Protein AF-A0A1H9XP46-F1 (afdb_monomer)

Structure (mmCIF, N/CA/C/O backbone):
data_AF-A0A1H9XP46-F1
#
_entry.id   AF-A0A1H9XP46-F1
#
loop_
_atom_site.group_PDB
_atom_site.id
_atom_site.type_symbol
_atom_site.label_atom_id
_atom_site.label_alt_id
_atom_site.label_comp_id
_atom_site.label_asym_id
_atom_site.label_entity_id
_atom_site.label_seq_id
_atom_site.pdbx_PDB_ins_code
_atom_site.Cartn_x
_atom_site.Cartn_y
_atom_site.Cartn_z
_atom_site.occupancy
_atom_site.B_iso_or_equiv
_atom_site.auth_seq_id
_atom_site.auth_comp_id
_atom_site.auth_asym_id
_atom_site.auth_atom_id
_atom_site.pdbx_PDB_model_num
ATOM 1 N N . MET A 1 1 ? 8.384 20.613 -3.883 1.00 39.72 1 MET A N 1
ATOM 2 C CA . MET A 1 1 ? 7.103 20.201 -4.499 1.00 39.72 1 MET A CA 1
ATOM 3 C C . MET A 1 1 ? 6.627 18.978 -3.738 1.00 39.72 1 MET A C 1
ATOM 5 O O . MET A 1 1 ? 7.393 18.029 -3.656 1.00 39.72 1 MET A O 1
ATOM 9 N N . ASN A 1 2 ? 5.451 19.038 -3.107 1.00 41.50 2 ASN A N 1
ATOM 10 C CA . ASN A 1 2 ? 4.900 17.911 -2.347 1.00 41.50 2 ASN A CA 1
ATOM 11 C C . ASN A 1 2 ? 4.580 16.767 -3.315 1.00 41.50 2 ASN A C 1
ATOM 13 O O . ASN A 1 2 ? 3.912 17.006 -4.321 1.00 41.50 2 ASN A O 1
ATOM 17 N N . ALA A 1 3 ? 5.068 15.558 -3.036 1.00 52.81 3 ALA A N 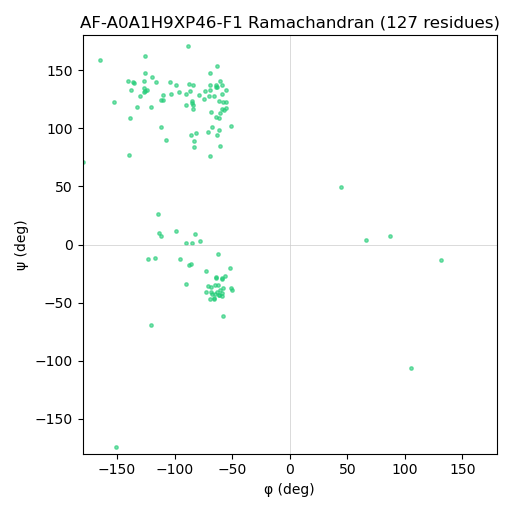1
ATOM 18 C CA . ALA A 1 3 ? 4.648 14.362 -3.755 1.00 52.81 3 ALA A CA 1
ATOM 19 C C . ALA A 1 3 ? 3.119 14.254 -3.660 1.00 52.81 3 ALA A C 1
ATOM 21 O O . ALA A 1 3 ? 2.565 14.190 -2.563 1.00 52.81 3 ALA A O 1
ATOM 22 N N . ALA A 1 4 ? 2.426 14.308 -4.797 1.00 64.19 4 ALA A N 1
ATOM 23 C CA . ALA A 1 4 ? 0.989 14.087 -4.821 1.00 64.19 4 ALA A CA 1
ATOM 24 C C . ALA A 1 4 ? 0.722 12.600 -4.539 1.00 64.19 4 ALA A C 1
ATOM 26 O O . ALA A 1 4 ? 1.307 11.730 -5.193 1.00 64.19 4 AL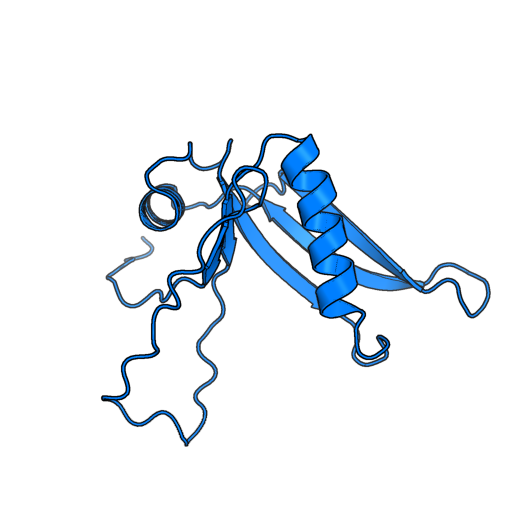A A O 1
ATOM 27 N N . ALA A 1 5 ? -0.136 12.307 -3.561 1.00 70.62 5 ALA A N 1
ATOM 28 C CA . ALA A 1 5 ? -0.643 10.955 -3.361 1.00 70.62 5 ALA A CA 1
ATOM 29 C C . ALA A 1 5 ? -1.575 10.600 -4.525 1.00 70.62 5 ALA A C 1
ATOM 31 O O . ALA A 1 5 ? -2.422 11.408 -4.912 1.00 70.62 5 ALA A O 1
ATOM 32 N N . LYS A 1 6 ? -1.389 9.411 -5.098 1.00 83.19 6 LYS A N 1
ATOM 33 C CA . LYS A 1 6 ? -2.265 8.864 -6.140 1.00 83.19 6 LYS A CA 1
ATOM 34 C C . LYS A 1 6 ? -3.391 8.050 -5.507 1.00 83.19 6 LYS A C 1
ATOM 36 O O . LYS A 1 6 ? -4.510 8.085 -6.003 1.00 83.19 6 LYS A O 1
ATOM 41 N N . GLU A 1 7 ? -3.094 7.384 -4.394 1.00 89.50 7 GLU A N 1
ATOM 42 C CA . GLU A 1 7 ? -4.045 6.586 -3.631 1.00 89.50 7 GLU A CA 1
ATOM 43 C C . GLU A 1 7 ? -3.844 6.825 -2.131 1.00 89.50 7 GLU A C 1
ATOM 45 O O . GLU A 1 7 ? -2.715 6.854 -1.630 1.00 89.50 7 GLU A O 1
ATOM 50 N N . THR A 1 8 ? -4.946 7.053 -1.421 1.00 94.00 8 THR A N 1
ATOM 51 C CA . THR A 1 8 ? -4.961 7.299 0.024 1.00 94.00 8 THR A CA 1
ATOM 52 C C . THR A 1 8 ? -6.030 6.431 0.658 1.00 94.00 8 THR A C 1
ATOM 54 O O . THR A 1 8 ? -7.214 6.625 0.372 1.00 94.00 8 THR A O 1
ATOM 57 N N . SER A 1 9 ? -5.622 5.539 1.553 1.00 94.88 9 SER A N 1
ATOM 58 C CA . SER A 1 9 ? -6.530 4.606 2.221 1.00 94.88 9 SER A CA 1
ATOM 59 C C . SER A 1 9 ? -6.487 4.834 3.730 1.00 94.88 9 SER A C 1
ATOM 61 O O . SER A 1 9 ? -5.445 5.172 4.300 1.00 94.88 9 SER A O 1
ATOM 63 N N . GLY A 1 10 ? -7.637 4.680 4.387 1.00 95.69 10 GLY A N 1
ATOM 64 C CA . GLY A 1 10 ? -7.786 4.838 5.832 1.00 95.69 10 GLY A CA 1
ATOM 65 C C . GLY A 1 10 ? -8.387 3.588 6.463 1.00 95.69 10 GLY A C 1
ATOM 66 O O . GLY A 1 10 ? -9.399 3.078 5.988 1.00 95.69 10 GLY A O 1
ATOM 67 N N . LEU A 1 11 ? -7.788 3.117 7.555 1.00 94.50 11 LEU A N 1
ATOM 68 C CA . LEU A 1 11 ? -8.348 2.062 8.392 1.00 94.50 11 LEU A CA 1
ATOM 69 C C . LEU A 1 11 ? -9.210 2.699 9.482 1.00 94.50 11 LEU A C 1
ATOM 71 O O . LEU A 1 11 ? -8.701 3.460 10.305 1.00 94.50 11 LEU A O 1
ATOM 75 N N . PHE A 1 12 ? -10.496 2.362 9.525 1.00 93.19 12 PHE A N 1
ATOM 76 C CA . PHE A 1 12 ? -11.424 2.853 10.544 1.00 93.19 12 PHE A CA 1
ATOM 77 C C . PHE A 1 12 ? -11.832 1.729 11.498 1.00 93.19 12 PHE A C 1
ATOM 79 O O . PHE A 1 12 ? -12.292 0.671 11.070 1.00 93.19 12 PHE A O 1
ATOM 86 N N . ASN A 1 13 ? -11.704 1.974 12.800 1.00 90.31 13 ASN A N 1
ATOM 87 C CA . ASN A 1 13 ? -12.276 1.132 13.840 1.00 90.31 13 ASN A CA 1
ATOM 88 C C . ASN A 1 13 ? -13.732 1.548 14.078 1.00 90.31 13 ASN A C 1
ATOM 90 O O . ASN A 1 13 ? -14.004 2.697 14.418 1.00 90.31 13 ASN A O 1
ATOM 94 N N . VAL A 1 14 ? -14.654 0.602 13.907 1.00 91.00 14 VAL A N 1
ATOM 95 C CA . VAL A 1 14 ? -16.108 0.804 14.047 1.00 91.00 14 VAL A CA 1
ATOM 96 C C . VAL A 1 14 ? -16.703 0.028 15.231 1.00 91.00 14 VAL A C 1
ATOM 98 O O . VAL A 1 14 ? -17.917 -0.065 15.376 1.00 91.00 14 VAL A O 1
ATOM 101 N N . ALA A 1 15 ? -15.864 -0.558 16.092 1.00 85.50 15 ALA A N 1
ATOM 102 C CA . ALA A 1 15 ? -16.309 -1.463 17.153 1.00 85.50 15 ALA A CA 1
ATOM 103 C C . ALA A 1 15 ? -17.024 -0.760 18.322 1.00 85.50 15 ALA A C 1
ATOM 105 O O . ALA A 1 15 ? -17.777 -1.405 19.046 1.00 85.50 15 ALA A O 1
ATOM 106 N N . GLN A 1 16 ? -16.787 0.541 18.529 1.00 76.62 16 GLN A N 1
ATOM 107 C CA . GLN A 1 16 ? -17.295 1.298 19.685 1.00 76.62 16 GLN A CA 1
ATOM 108 C C . GLN A 1 16 ? -18.310 2.393 19.311 1.00 76.62 16 GLN A C 1
ATOM 110 O O . GLN A 1 16 ? -18.472 3.364 20.047 1.00 76.62 16 GLN A O 1
ATOM 115 N N . GLY A 1 17 ? -19.014 2.233 18.186 1.00 84.38 17 GLY A N 1
ATOM 116 C CA . GLY A 1 17 ? -20.003 3.199 17.703 1.00 84.38 17 GLY A CA 1
ATOM 117 C C . GLY A 1 17 ? -19.471 4.000 16.521 1.00 84.38 17 GLY A C 1
ATOM 118 O O . GLY A 1 17 ? -19.392 3.465 15.418 1.00 84.38 17 GLY A O 1
ATOM 119 N N . GLU A 1 18 ? -19.124 5.271 16.738 1.00 90.94 18 GLU A N 1
ATOM 120 C CA . GLU A 1 18 ? -18.656 6.153 15.663 1.00 90.94 18 GLU A CA 1
ATOM 121 C C . GLU A 1 18 ? -17.332 5.658 15.047 1.00 90.94 18 GLU A C 1
ATOM 123 O O . GLU A 1 18 ? -16.406 5.307 15.789 1.00 90.94 18 GLU A O 1
ATOM 128 N N . PRO A 1 19 ? -17.200 5.653 13.705 1.00 92.94 19 PRO A N 1
ATOM 129 C CA . PRO A 1 19 ? -15.959 5.278 13.039 1.00 92.94 19 PRO A CA 1
ATOM 130 C C . PRO A 1 19 ? -14.780 6.153 13.480 1.00 92.94 19 PRO A C 1
ATOM 132 O O . PRO A 1 19 ? -14.785 7.372 13.303 1.00 92.94 19 PRO A O 1
ATOM 135 N N . ARG A 1 20 ? -13.724 5.521 13.999 1.00 92.75 20 ARG A N 1
ATOM 136 C CA . ARG A 1 20 ? -12.487 6.191 14.420 1.00 92.75 20 ARG A CA 1
ATOM 137 C C . ARG A 1 20 ? -11.326 5.807 13.511 1.00 92.75 20 ARG A C 1
ATOM 139 O O . ARG A 1 20 ? -11.000 4.627 13.384 1.00 92.75 20 ARG A O 1
ATOM 146 N N . LEU A 1 21 ? -10.656 6.797 12.924 1.00 94.12 21 LEU A N 1
ATOM 147 C CA . LEU A 1 21 ? -9.448 6.563 12.131 1.00 94.12 21 LEU A CA 1
ATOM 148 C C . LEU A 1 21 ? -8.359 5.933 13.008 1.00 94.12 21 LEU A C 1
ATOM 150 O O . LEU A 1 21 ? -7.998 6.477 14.048 1.00 94.12 21 LEU A O 1
ATOM 154 N N . SER A 1 22 ? -7.878 4.771 12.585 1.00 93.94 22 SER A N 1
ATOM 155 C CA . SER A 1 22 ? -6.909 3.939 13.304 1.00 93.94 22 SER A CA 1
ATOM 156 C C . SER A 1 22 ? -5.653 3.652 12.484 1.00 93.94 22 SER A C 1
ATOM 158 O O . SER A 1 22 ? -4.656 3.206 13.037 1.00 93.94 22 SER A O 1
ATOM 160 N N . GLY A 1 23 ? -5.662 3.943 11.184 1.00 94.12 23 GLY A N 1
ATOM 161 C CA . GLY A 1 23 ? -4.483 3.820 10.338 1.00 94.12 23 GLY A CA 1
ATOM 162 C C . GLY A 1 23 ? -4.634 4.545 9.011 1.00 94.12 23 GLY A C 1
ATOM 163 O O . GLY A 1 23 ? -5.754 4.812 8.575 1.00 94.12 23 GLY A O 1
ATOM 164 N N . VAL A 1 24 ? -3.511 4.869 8.375 1.00 96.25 24 VAL A N 1
ATOM 165 C CA . VAL A 1 24 ? -3.462 5.549 7.076 1.00 96.25 24 VAL A CA 1
ATOM 166 C C . VAL A 1 24 ? -2.346 4.955 6.224 1.00 96.25 24 VAL A C 1
ATOM 168 O O . VAL A 1 24 ? -1.260 4.676 6.732 1.00 96.25 24 VAL A O 1
ATOM 171 N N . ALA A 1 25 ? -2.615 4.804 4.928 1.00 95.25 25 ALA A N 1
ATOM 172 C CA . ALA A 1 25 ? -1.637 4.463 3.906 1.00 95.25 25 ALA A CA 1
ATOM 173 C C . ALA A 1 25 ? -1.680 5.506 2.776 1.00 95.25 25 ALA A C 1
ATOM 175 O O . ALA A 1 25 ? -2.760 5.850 2.288 1.00 95.25 25 ALA A O 1
ATOM 176 N N . LEU A 1 26 ? -0.518 6.017 2.363 1.00 94.19 26 LEU A N 1
ATOM 177 C CA . LEU A 1 26 ? -0.372 6.911 1.216 1.00 94.19 26 LEU A CA 1
ATOM 178 C C . LEU A 1 26 ? 0.557 6.288 0.177 1.00 94.19 26 LEU A C 1
ATOM 180 O O . LEU A 1 26 ? 1.751 6.104 0.428 1.00 94.19 26 LEU A O 1
ATOM 184 N N . PHE A 1 27 ? 0.007 6.047 -1.012 1.00 93.50 27 PHE A N 1
ATOM 185 C CA . PHE A 1 27 ? 0.744 5.600 -2.186 1.00 93.50 27 PHE A CA 1
ATOM 186 C C . PHE A 1 27 ? 0.788 6.727 -3.208 1.00 93.50 27 PHE A C 1
ATOM 188 O O . PHE A 1 27 ? -0.238 7.286 -3.608 1.00 93.50 27 PHE A O 1
ATOM 195 N N . GLY A 1 28 ? 1.986 7.109 -3.628 1.00 89.50 28 GLY A N 1
ATOM 196 C CA . GLY A 1 28 ? 2.171 8.337 -4.379 1.00 89.50 28 GLY A CA 1
ATOM 197 C C . GLY A 1 28 ? 3.339 8.321 -5.337 1.00 89.50 28 GLY A C 1
ATOM 198 O O . GLY A 1 28 ? 3.998 7.307 -5.578 1.00 89.50 28 GLY A O 1
ATOM 199 N N . LEU A 1 29 ? 3.540 9.500 -5.917 1.00 88.31 29 LEU A N 1
ATOM 200 C CA . LEU A 1 29 ? 4.616 9.743 -6.857 1.00 88.31 29 LEU A CA 1
ATOM 201 C C . LEU A 1 29 ? 5.936 9.828 -6.098 1.00 88.31 29 LEU A C 1
ATOM 203 O O . LEU A 1 29 ? 6.092 10.686 -5.228 1.00 88.31 29 LEU A O 1
ATOM 207 N N . SER A 1 30 ? 6.910 9.014 -6.489 1.00 82.00 30 SER A N 1
ATOM 208 C CA . SER A 1 30 ? 8.272 9.235 -6.030 1.00 82.00 30 SER A CA 1
ATOM 209 C C . SER A 1 30 ? 8.863 10.444 -6.745 1.00 82.00 30 SER A C 1
ATOM 211 O O . SER A 1 30 ? 8.800 10.554 -7.977 1.00 82.00 30 SER A O 1
ATOM 213 N N . VAL A 1 31 ? 9.469 11.346 -5.970 1.00 76.44 31 VAL A N 1
ATOM 214 C CA . VAL A 1 31 ? 10.221 12.498 -6.494 1.00 76.44 31 VAL A CA 1
ATOM 215 C C . VAL A 1 31 ? 11.452 12.057 -7.292 1.00 76.44 31 VAL A C 1
ATOM 217 O O . VAL A 1 31 ? 11.849 12.744 -8.231 1.00 76.44 31 VAL A O 1
ATOM 220 N N . GLY A 1 32 ? 12.020 10.889 -6.978 1.00 81.69 32 GLY A N 1
ATOM 221 C CA . GLY A 1 32 ? 13.113 10.276 -7.726 1.00 81.69 32 GLY A CA 1
ATOM 222 C C . GLY A 1 32 ? 12.637 9.071 -8.528 1.00 81.69 32 GLY A C 1
ATOM 223 O O . GLY A 1 32 ? 12.727 7.949 -8.048 1.00 81.69 32 GLY A O 1
ATOM 224 N N . ARG A 1 33 ? 12.199 9.260 -9.780 1.00 85.19 33 ARG A N 1
ATOM 225 C CA . ARG A 1 33 ? 11.747 8.151 -10.655 1.00 85.19 33 ARG A CA 1
ATOM 226 C C . ARG A 1 33 ? 12.731 6.977 -10.727 1.00 85.19 33 ARG A C 1
ATOM 228 O O . ARG A 1 33 ? 12.306 5.828 -10.668 1.00 85.19 33 ARG A O 1
ATOM 235 N N . ALA A 1 34 ? 14.032 7.276 -10.766 1.00 84.19 34 ALA A N 1
ATOM 236 C CA . ALA A 1 34 ? 15.113 6.288 -10.810 1.00 84.19 34 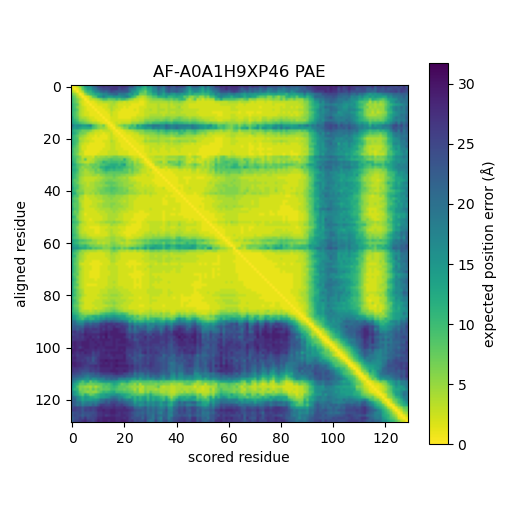ALA A CA 1
ATOM 237 C C . ALA A 1 34 ? 15.074 5.286 -9.641 1.00 84.19 34 ALA A C 1
ATOM 239 O O . ALA A 1 34 ? 15.552 4.160 -9.758 1.00 84.19 34 ALA A O 1
ATOM 240 N N . VAL A 1 35 ? 14.505 5.692 -8.507 1.00 82.38 35 VAL A N 1
ATOM 241 C CA . VAL A 1 35 ? 14.342 4.845 -7.329 1.00 82.38 35 VAL A CA 1
ATOM 242 C C . VAL A 1 35 ? 13.310 3.747 -7.600 1.00 82.38 35 VAL A C 1
ATOM 244 O O . VAL A 1 35 ? 13.583 2.570 -7.357 1.00 82.38 35 VAL A O 1
ATOM 247 N N . LEU A 1 36 ? 12.160 4.109 -8.176 1.00 85.25 36 LEU A N 1
ATOM 248 C CA . LEU A 1 36 ? 11.136 3.148 -8.590 1.00 85.25 36 LEU A CA 1
ATOM 249 C C . LEU A 1 36 ? 11.609 2.289 -9.763 1.00 85.25 36 LEU A C 1
ATOM 251 O O . LEU A 1 36 ? 11.401 1.084 -9.737 1.00 85.25 36 LEU A O 1
ATOM 255 N N . GLU A 1 37 ? 12.305 2.876 -10.738 1.00 87.25 37 GLU A N 1
ATOM 256 C CA . GLU A 1 37 ? 12.884 2.145 -11.876 1.00 87.25 37 GLU A CA 1
ATOM 257 C C . GLU A 1 37 ? 13.931 1.117 -11.411 1.00 87.25 37 GLU A C 1
ATOM 259 O O . GLU A 1 37 ? 14.017 0.021 -11.951 1.00 87.25 37 GLU A O 1
ATOM 264 N N . ARG A 1 38 ? 14.700 1.403 -10.353 1.00 84.75 38 ARG A N 1
ATOM 265 C CA . ARG A 1 38 ? 15.610 0.414 -9.750 1.00 84.75 38 ARG A CA 1
ATOM 266 C C . ARG A 1 38 ? 14.860 -0.670 -8.974 1.00 84.75 38 ARG A C 1
ATOM 268 O O . ARG A 1 38 ? 15.247 -1.840 -9.011 1.00 84.75 38 ARG A O 1
ATOM 275 N N . ALA A 1 39 ? 13.822 -0.290 -8.230 1.00 81.75 39 ALA A N 1
ATOM 276 C CA . ALA A 1 39 ? 13.037 -1.223 -7.430 1.00 81.75 39 ALA A CA 1
ATOM 277 C C . ALA A 1 39 ? 12.173 -2.150 -8.303 1.00 81.75 39 ALA A C 1
ATOM 279 O O . ALA A 1 39 ? 12.010 -3.319 -7.973 1.00 81.75 39 ALA A O 1
ATOM 280 N N . SER A 1 40 ? 11.646 -1.651 -9.418 1.00 83.62 40 SER A N 1
ATOM 281 C CA . SER A 1 40 ? 10.778 -2.378 -10.347 1.00 83.62 40 SER A CA 1
ATOM 282 C C . SER A 1 40 ? 11.144 -2.039 -11.800 1.00 83.62 40 SER A C 1
ATOM 284 O O . SER A 1 40 ? 10.430 -1.266 -12.435 1.00 83.62 40 SER A O 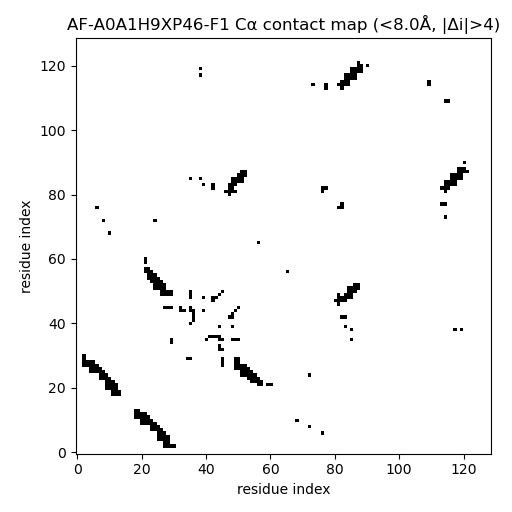1
ATOM 286 N N . PRO A 1 41 ? 12.241 -2.607 -12.341 1.00 84.88 41 PRO A N 1
ATOM 287 C CA . PRO A 1 41 ? 12.760 -2.251 -13.669 1.00 84.88 41 PRO A CA 1
ATOM 288 C C . PRO A 1 41 ? 11.780 -2.465 -14.821 1.00 84.88 41 PRO A C 1
ATOM 290 O O . PRO A 1 41 ? 11.829 -1.742 -15.812 1.00 84.88 41 PRO A O 1
ATOM 293 N N . ASP A 1 42 ? 10.877 -3.432 -14.671 1.00 90.75 42 ASP A N 1
ATOM 294 C CA . ASP A 1 42 ? 9.906 -3.805 -15.700 1.00 90.75 42 ASP A CA 1
ATOM 295 C C . ASP A 1 42 ? 8.581 -3.025 -15.590 1.00 90.75 42 ASP A C 1
ATOM 297 O O . ASP A 1 42 ? 7.657 -3.268 -16.366 1.00 90.75 42 ASP A O 1
ATOM 301 N N . LEU A 1 43 ? 8.455 -2.102 -14.625 1.00 88.31 43 LEU A N 1
ATOM 302 C CA . LEU A 1 43 ? 7.235 -1.331 -14.377 1.00 88.31 43 LEU A CA 1
ATOM 303 C C . LEU A 1 43 ? 7.455 0.164 -14.615 1.00 88.31 43 LEU A C 1
ATOM 305 O O . LEU A 1 43 ? 8.453 0.751 -14.201 1.00 88.31 43 LEU A O 1
ATOM 309 N N . GLU A 1 44 ? 6.466 0.816 -15.226 1.00 91.94 44 GLU A N 1
ATOM 310 C CA . GLU A 1 44 ? 6.502 2.262 -15.425 1.00 91.94 44 GLU A CA 1
ATOM 311 C C . GLU A 1 44 ? 6.386 3.004 -14.081 1.00 91.94 44 GLU A C 1
ATOM 313 O O . GLU A 1 44 ? 5.347 2.975 -13.408 1.00 91.94 44 GLU A O 1
ATOM 318 N N . ALA A 1 45 ? 7.457 3.700 -13.693 1.00 91.00 45 ALA A N 1
ATOM 319 C CA . ALA A 1 45 ? 7.505 4.487 -12.466 1.00 91.00 45 ALA A CA 1
ATOM 320 C C . ALA A 1 45 ? 6.418 5.568 -12.432 1.00 91.00 45 ALA A C 1
ATOM 322 O O . ALA A 1 45 ? 6.208 6.293 -13.410 1.00 91.00 45 ALA A O 1
ATOM 323 N N . ASN A 1 46 ? 5.782 5.707 -11.267 1.00 91.19 46 ASN A N 1
ATOM 324 C CA . ASN A 1 46 ? 4.662 6.603 -10.982 1.00 91.19 46 ASN A CA 1
ATOM 325 C C . ASN A 1 46 ? 3.349 6.265 -11.723 1.00 91.19 46 ASN A C 1
ATOM 327 O O . ASN A 1 46 ? 2.355 6.982 -11.579 1.00 91.19 46 ASN A O 1
ATOM 331 N N . VAL A 1 47 ? 3.316 5.161 -12.479 1.00 91.50 47 VAL A N 1
ATOM 332 C CA . VAL A 1 47 ? 2.125 4.670 -13.186 1.00 91.50 47 VAL A CA 1
ATOM 333 C C . VAL A 1 47 ? 1.772 3.267 -12.706 1.00 91.50 47 VAL A C 1
ATOM 335 O O . VAL A 1 47 ? 0.773 3.122 -12.002 1.00 91.50 47 VAL A O 1
ATOM 338 N N . ALA A 1 48 ? 2.607 2.281 -13.042 1.00 91.75 48 ALA A N 1
ATOM 339 C CA . ALA A 1 48 ? 2.471 0.878 -12.652 1.00 91.75 48 ALA A CA 1
ATOM 340 C C . ALA A 1 48 ? 3.293 0.528 -11.397 1.00 91.75 48 ALA A C 1
ATOM 342 O O . ALA A 1 48 ? 3.086 -0.532 -10.808 1.00 91.75 48 ALA A O 1
ATOM 343 N N . ALA A 1 49 ? 4.197 1.415 -10.968 1.00 91.44 49 ALA A N 1
ATOM 344 C CA . ALA A 1 49 ? 4.892 1.336 -9.687 1.00 91.44 49 ALA A CA 1
ATOM 345 C C . ALA A 1 49 ? 4.745 2.644 -8.895 1.00 91.44 49 ALA A C 1
ATOM 347 O O . ALA A 1 49 ? 4.926 3.721 -9.466 1.00 91.44 49 ALA A O 1
ATOM 348 N N . LEU A 1 50 ? 4.448 2.554 -7.596 1.00 93.19 50 LEU A N 1
ATOM 349 C CA . LEU A 1 50 ? 4.281 3.702 -6.694 1.00 93.19 50 LEU A CA 1
ATOM 350 C C . LEU A 1 50 ? 5.180 3.602 -5.458 1.00 93.19 50 LEU A C 1
ATOM 352 O O . LEU A 1 50 ? 5.669 2.531 -5.103 1.00 93.19 50 LEU A O 1
ATOM 356 N N . GLU A 1 51 ? 5.374 4.731 -4.784 1.00 92.44 51 GLU A N 1
ATOM 357 C CA . GLU A 1 51 ? 6.027 4.790 -3.477 1.00 92.44 51 GLU A CA 1
ATOM 358 C C . GLU A 1 51 ? 4.980 4.796 -2.356 1.00 92.44 51 GLU A C 1
ATOM 360 O O . GLU A 1 51 ? 4.043 5.591 -2.392 1.00 92.44 51 GLU A O 1
ATOM 365 N N . CYS A 1 52 ? 5.155 3.946 -1.345 1.00 91.75 52 CYS A N 1
ATOM 366 C CA . CYS A 1 52 ? 4.440 4.017 -0.076 1.00 91.75 52 CYS A CA 1
ATOM 367 C C . CYS A 1 52 ? 5.183 4.978 0.857 1.00 91.75 52 CYS A C 1
ATOM 369 O O . CYS A 1 52 ? 6.132 4.580 1.538 1.00 91.75 52 CYS A O 1
ATOM 371 N N . SER A 1 53 ? 4.764 6.243 0.864 1.00 89.56 53 SER A N 1
ATOM 372 C CA . SER A 1 53 ? 5.450 7.329 1.578 1.00 89.56 53 SER A CA 1
ATOM 373 C C . SER A 1 53 ? 5.016 7.475 3.035 1.00 89.56 53 SER A C 1
ATOM 375 O O . SER A 1 53 ? 5.700 8.114 3.831 1.00 89.56 53 SER A O 1
ATOM 377 N N . CYS A 1 54 ? 3.872 6.901 3.396 1.00 89.12 54 CYS A N 1
ATOM 378 C CA . CYS A 1 54 ? 3.365 6.912 4.757 1.00 89.12 54 CYS A CA 1
ATOM 379 C C . CYS A 1 54 ? 2.488 5.685 4.965 1.00 89.12 54 CYS A C 1
ATOM 381 O O . CYS A 1 54 ? 1.516 5.482 4.240 1.00 89.12 54 CYS A O 1
ATOM 383 N N . PHE A 1 55 ? 2.837 4.880 5.957 1.00 92.00 55 PHE A N 1
ATOM 384 C CA . PHE A 1 55 ? 2.021 3.780 6.432 1.00 92.00 55 PHE A CA 1
ATOM 385 C C . PHE A 1 55 ? 2.094 3.780 7.954 1.00 92.00 55 PHE A C 1
ATOM 387 O O . PHE A 1 55 ? 3.153 3.534 8.529 1.00 92.00 55 PHE A O 1
ATOM 394 N N . VAL A 1 56 ? 0.992 4.154 8.599 1.00 92.94 56 VAL A N 1
ATOM 395 C CA . VAL A 1 56 ? 0.939 4.379 10.047 1.00 92.94 56 VAL A CA 1
ATOM 396 C C . VAL A 1 56 ? -0.312 3.733 10.609 1.00 92.94 56 VAL A C 1
ATOM 398 O O . VAL A 1 56 ? -1.396 3.851 10.036 1.00 92.94 56 VAL A O 1
ATOM 401 N N . LEU A 1 57 ? -0.160 3.095 11.764 1.00 92.44 57 LEU A N 1
ATOM 402 C CA . LEU A 1 57 ? -1.235 2.514 12.556 1.00 92.44 57 LEU A CA 1
ATOM 403 C C . LEU A 1 57 ? -1.165 3.076 13.974 1.00 92.44 57 LEU A C 1
ATOM 405 O O . LEU A 1 57 ? -0.080 3.356 14.483 1.00 92.44 57 LEU A O 1
ATOM 409 N N . LEU A 1 58 ? -2.320 3.230 14.615 1.00 92.06 58 LEU A N 1
ATOM 410 C CA . LEU A 1 58 ? -2.380 3.480 16.050 1.00 92.06 58 LEU A CA 1
ATOM 411 C C . LEU A 1 58 ? -1.953 2.227 16.815 1.00 92.06 58 LEU A C 1
ATOM 413 O O . LEU A 1 58 ? -2.255 1.108 16.400 1.00 92.06 58 LEU A O 1
ATOM 417 N N . GLU A 1 59 ? -1.321 2.429 17.967 1.00 87.19 59 GLU A N 1
ATOM 418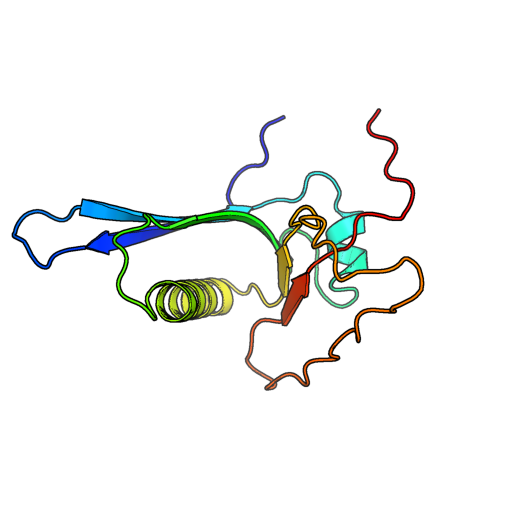 C CA . GLU A 1 59 ? -0.858 1.349 18.846 1.00 87.19 59 GLU A CA 1
ATOM 419 C C . GLU A 1 59 ? -2.007 0.435 19.303 1.00 87.19 59 GLU A C 1
ATOM 421 O O . GLU A 1 59 ? -1.822 -0.764 19.485 1.00 87.19 59 GLU A O 1
ATOM 426 N N . GLU A 1 60 ? -3.225 0.973 19.417 1.00 87.62 60 GLU A N 1
ATOM 427 C CA . GLU A 1 60 ? -4.399 0.205 19.843 1.00 87.62 60 GLU A CA 1
ATOM 428 C C . GLU A 1 60 ? -4.998 -0.687 18.738 1.00 87.62 60 GLU A C 1
ATOM 430 O O . GLU A 1 60 ? -6.044 -1.312 18.945 1.00 87.62 60 GLU A O 1
ATOM 435 N N . CYS A 1 61 ? -4.388 -0.737 17.548 1.00 86.00 61 CYS A N 1
ATOM 436 C CA . CYS A 1 61 ? -4.858 -1.603 16.474 1.00 86.00 61 CYS A CA 1
ATOM 437 C C . CYS A 1 61 ? -4.730 -3.090 16.861 1.00 86.00 61 CYS A C 1
ATOM 439 O O . CYS A 1 61 ? -3.705 -3.513 17.397 1.00 86.00 61 CYS A O 1
ATOM 441 N N . PRO A 1 62 ? -5.746 -3.924 16.569 1.00 78.06 62 PRO A N 1
ATOM 442 C CA . PRO A 1 62 ? -5.695 -5.351 16.871 1.00 78.06 62 PRO A CA 1
ATOM 443 C C . PRO A 1 62 ? -4.573 -6.048 16.088 1.00 78.06 62 PRO A C 1
ATOM 445 O O . PRO A 1 62 ? -4.198 -5.613 15.003 1.00 78.06 62 PRO A O 1
ATOM 448 N N . GLY A 1 63 ? -4.055 -7.158 16.621 1.00 83.44 63 GLY A N 1
ATOM 449 C CA . GLY A 1 63 ? -2.742 -7.700 16.242 1.00 83.44 63 GLY A CA 1
ATOM 450 C C . GLY A 1 63 ? -2.465 -7.900 14.745 1.00 83.44 63 GLY A C 1
ATOM 451 O O . GLY A 1 63 ? -1.350 -7.652 14.308 1.00 83.44 63 GLY A O 1
ATOM 452 N N . ASN A 1 64 ? -3.443 -8.314 13.934 1.00 87.25 64 ASN A N 1
ATOM 453 C CA . ASN A 1 64 ? -3.253 -8.515 12.490 1.00 87.25 64 ASN A CA 1
ATOM 454 C C . ASN A 1 64 ? -3.742 -7.341 11.620 1.00 87.25 64 ASN A C 1
ATOM 456 O O . ASN A 1 64 ? -3.845 -7.497 10.401 1.00 87.25 64 ASN A O 1
ATOM 460 N N . ALA A 1 65 ? -4.060 -6.190 12.220 1.00 89.31 65 ALA A N 1
ATOM 461 C CA . ALA A 1 65 ? -4.576 -5.021 11.511 1.00 89.31 65 ALA A CA 1
ATOM 462 C C . ALA A 1 65 ? -3.618 -4.541 10.422 1.00 89.31 65 ALA A C 1
ATOM 464 O O . ALA A 1 65 ? -4.070 -4.176 9.343 1.00 89.31 65 ALA A O 1
ATOM 465 N N . GLU A 1 66 ? -2.310 -4.602 10.679 1.00 89.25 66 GLU A N 1
ATOM 466 C CA . GLU A 1 66 ? -1.283 -4.210 9.719 1.00 89.25 66 GLU A CA 1
ATOM 467 C C . GLU A 1 66 ? -1.367 -5.006 8.419 1.00 89.25 66 GLU A C 1
ATOM 469 O O . GLU A 1 66 ? -1.624 -4.447 7.352 1.00 89.25 66 GLU A O 1
ATOM 474 N N . SER A 1 67 ? -1.195 -6.326 8.506 1.00 89.38 67 SER A N 1
ATOM 475 C CA . SER A 1 67 ? -1.198 -7.187 7.325 1.00 89.38 67 SER A CA 1
ATOM 476 C C . SER A 1 67 ? -2.562 -7.197 6.636 1.00 89.38 67 SER A C 1
ATOM 478 O O . SER A 1 67 ? -2.626 -7.261 5.410 1.00 89.38 67 SER A O 1
ATOM 480 N N . TRP A 1 68 ? -3.657 -7.105 7.401 1.00 92.75 68 TRP A N 1
ATOM 481 C CA . TRP A 1 68 ? -5.001 -7.013 6.834 1.00 92.75 68 TRP A CA 1
ATOM 482 C C . TRP A 1 68 ? -5.201 -5.710 6.052 1.00 92.75 68 TRP A C 1
ATOM 484 O O . TRP A 1 68 ? -5.705 -5.741 4.930 1.00 92.75 68 TRP A O 1
ATOM 494 N N . PHE A 1 69 ? -4.781 -4.575 6.616 1.00 94.44 69 PHE A N 1
ATOM 495 C CA . PHE A 1 69 ? -4.933 -3.269 5.981 1.00 94.44 69 PHE A CA 1
ATOM 496 C C . PHE A 1 69 ? -4.067 -3.152 4.725 1.00 94.44 69 PHE A C 1
ATOM 498 O O . PHE A 1 69 ? -4.563 -2.716 3.687 1.00 94.44 69 PHE A O 1
ATOM 505 N N . LEU A 1 70 ? -2.818 -3.626 4.774 1.00 91.94 70 LEU A N 1
ATOM 506 C CA . LEU A 1 70 ? -1.946 -3.677 3.598 1.00 91.94 70 LEU A CA 1
ATOM 507 C C . LEU A 1 70 ? -2.514 -4.562 2.490 1.00 91.94 70 LEU A C 1
ATOM 509 O O . LEU A 1 70 ? -2.504 -4.153 1.333 1.00 91.94 70 LEU A O 1
ATOM 513 N N . ALA A 1 71 ? -3.055 -5.737 2.825 1.00 92.25 71 ALA A N 1
ATOM 514 C CA . ALA A 1 71 ? -3.678 -6.608 1.831 1.00 92.25 71 ALA A CA 1
ATOM 515 C C . ALA A 1 71 ? -4.841 -5.907 1.110 1.00 92.25 71 ALA A C 1
ATOM 517 O O . ALA A 1 71 ? -4.937 -5.984 -0.109 1.00 92.25 71 ALA A O 1
ATOM 518 N N . ARG A 1 72 ? -5.678 -5.161 1.844 1.00 94.12 72 ARG A N 1
ATOM 519 C CA . ARG A 1 72 ? -6.765 -4.364 1.252 1.00 94.12 72 ARG A CA 1
ATOM 520 C C . ARG A 1 72 ? -6.256 -3.236 0.359 1.00 94.12 72 ARG A C 1
ATOM 522 O O . ARG A 1 72 ? -6.773 -3.074 -0.738 1.00 94.12 72 ARG A O 1
ATOM 529 N N . CYS A 1 73 ? -5.220 -2.518 0.786 1.00 94.62 73 CYS A N 1
ATOM 530 C CA . CYS A 1 73 ? -4.590 -1.500 -0.055 1.00 94.62 73 CYS A CA 1
ATOM 531 C C . CYS A 1 73 ? -4.027 -2.113 -1.347 1.00 94.62 73 CYS A C 1
ATOM 533 O O . CYS A 1 73 ? -4.140 -1.529 -2.415 1.00 94.62 73 CYS A O 1
ATOM 535 N N . PHE A 1 74 ? -3.431 -3.307 -1.278 1.00 93.31 74 PHE A N 1
ATOM 536 C CA . PHE A 1 74 ? -2.917 -3.982 -2.470 1.00 93.31 74 PHE A CA 1
ATOM 537 C C . PHE A 1 74 ? -4.028 -4.452 -3.408 1.00 93.31 74 PHE A C 1
ATOM 539 O O . PHE A 1 74 ? -3.855 -4.354 -4.620 1.00 93.31 74 PHE A O 1
ATOM 546 N N . ASP A 1 75 ? -5.163 -4.909 -2.876 1.00 93.38 75 ASP A N 1
ATOM 547 C CA . ASP A 1 75 ? -6.343 -5.229 -3.685 1.00 93.38 75 ASP A CA 1
ATOM 548 C C . ASP A 1 75 ? -6.817 -3.984 -4.479 1.00 93.38 75 ASP A C 1
ATOM 550 O O . ASP A 1 75 ? -7.084 -4.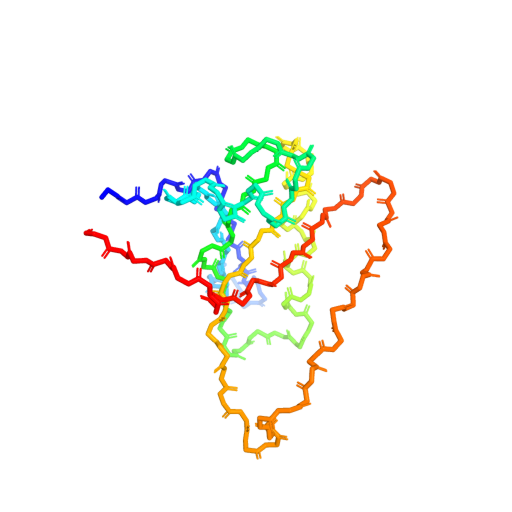077 -5.680 1.00 93.38 75 ASP A O 1
ATOM 554 N N . GLU A 1 76 ? -6.862 -2.809 -3.836 1.00 93.56 76 GLU A N 1
ATOM 555 C CA . GLU A 1 76 ? -7.238 -1.522 -4.456 1.00 93.56 76 GLU A CA 1
ATOM 556 C C . GLU A 1 76 ? -6.224 -1.069 -5.523 1.00 93.56 76 GLU A C 1
ATOM 558 O O . GLU A 1 76 ? -6.597 -0.771 -6.663 1.00 93.56 76 GLU A O 1
ATOM 563 N N . LEU A 1 77 ? -4.932 -1.128 -5.201 1.00 92.88 77 LEU A N 1
ATOM 564 C CA . LEU A 1 77 ? -3.841 -0.780 -6.110 1.00 92.88 77 LEU A CA 1
ATOM 565 C C . LEU A 1 77 ? -3.787 -1.696 -7.344 1.00 92.88 77 LEU A C 1
ATOM 567 O O . LEU A 1 77 ? -3.583 -1.227 -8.466 1.00 92.88 77 LEU A O 1
ATOM 571 N N . LEU A 1 78 ? -4.003 -3.003 -7.169 1.00 93.00 78 LEU A N 1
ATOM 572 C CA . LEU A 1 78 ? -4.086 -3.947 -8.287 1.00 93.00 78 LEU A CA 1
ATOM 573 C C . LEU A 1 78 ? -5.251 -3.598 -9.214 1.00 93.00 78 LEU A C 1
ATOM 575 O O . LEU A 1 78 ? -5.082 -3.586 -10.437 1.00 93.00 78 LEU A O 1
ATOM 579 N N . ALA A 1 79 ? -6.411 -3.263 -8.645 1.00 92.06 79 ALA A N 1
ATOM 580 C CA . ALA A 1 79 ? -7.574 -2.829 -9.411 1.00 92.06 79 ALA A CA 1
ATOM 581 C C . ALA A 1 79 ? -7.327 -1.504 -10.159 1.00 92.06 79 ALA A C 1
ATOM 583 O O . ALA A 1 79 ? -7.895 -1.298 -11.233 1.00 92.06 79 ALA A O 1
ATOM 584 N N . SER A 1 80 ? -6.449 -0.634 -9.644 1.00 90.69 80 SER A N 1
ATOM 585 C CA . SER A 1 80 ? -6.034 0.614 -10.301 1.00 90.69 80 SER A CA 1
ATOM 586 C C . SER A 1 80 ? -4.880 0.444 -11.307 1.00 90.69 80 SER A C 1
ATOM 588 O O . SER A 1 80 ? -4.470 1.412 -11.957 1.00 90.69 80 SER A O 1
ATOM 590 N N . GLY A 1 81 ? -4.389 -0.788 -11.502 1.00 92.19 81 GLY A N 1
ATOM 591 C CA . GLY A 1 81 ? -3.337 -1.135 -12.464 1.00 92.19 81 GLY A CA 1
ATOM 592 C C . GLY A 1 81 ? -1.911 -0.993 -11.924 1.00 92.19 81 GLY A C 1
ATOM 593 O O . GLY A 1 81 ? -0.948 -1.143 -12.679 1.00 92.19 81 GLY A O 1
ATOM 594 N N . VAL A 1 82 ? -1.752 -0.722 -10.629 1.00 93.06 82 VAL A N 1
ATOM 595 C CA . VAL A 1 82 ? -0.451 -0.698 -9.958 1.00 93.06 82 VAL A CA 1
ATOM 596 C C . VAL A 1 82 ? -0.015 -2.130 -9.663 1.00 93.06 82 VAL A C 1
ATOM 598 O O . VAL A 1 82 ? -0.748 -2.931 -9.093 1.00 93.06 82 VAL A O 1
ATOM 601 N N . ARG A 1 83 ? 1.212 -2.463 -10.060 1.00 93.62 83 ARG A N 1
ATOM 602 C CA . ARG A 1 83 ? 1.813 -3.795 -9.905 1.00 93.62 83 ARG A CA 1
ATOM 603 C C . ARG A 1 83 ? 3.038 -3.791 -9.000 1.00 93.62 83 ARG A C 1
ATOM 605 O O . ARG A 1 83 ? 3.488 -4.861 -8.605 1.00 93.62 83 ARG A O 1
ATOM 612 N N . GLY A 1 84 ? 3.567 -2.618 -8.653 1.00 90.31 84 GLY A N 1
ATOM 613 C CA . GLY A 1 84 ? 4.745 -2.473 -7.804 1.00 90.31 84 GLY A CA 1
ATOM 614 C C . GLY A 1 84 ? 4.584 -1.386 -6.749 1.00 90.31 84 GLY A C 1
ATOM 615 O O . GLY A 1 84 ? 4.069 -0.305 -7.027 1.00 90.31 84 GLY A O 1
ATOM 616 N N . VAL A 1 85 ? 5.071 -1.658 -5.544 1.00 90.38 85 VAL A N 1
ATOM 617 C CA . VAL A 1 85 ? 5.164 -0.687 -4.456 1.00 90.38 85 VAL A CA 1
ATOM 618 C C . VAL A 1 85 ? 6.574 -0.722 -3.879 1.00 90.38 85 VAL A C 1
ATOM 620 O O . VAL A 1 85 ? 7.080 -1.780 -3.501 1.00 90.38 85 VAL A O 1
ATOM 623 N N . ALA A 1 86 ? 7.209 0.441 -3.792 1.00 89.44 86 ALA A N 1
ATOM 624 C CA . ALA A 1 86 ? 8.442 0.616 -3.038 1.00 89.44 86 ALA A CA 1
ATOM 625 C C . ALA A 1 86 ? 8.149 1.336 -1.720 1.00 89.44 86 ALA A C 1
ATOM 627 O O . ALA A 1 86 ? 7.369 2.285 -1.700 1.00 89.44 86 ALA A O 1
ATOM 628 N N . SER A 1 87 ? 8.786 0.918 -0.631 1.00 85.38 87 SER A N 1
ATOM 629 C CA . SER A 1 87 ? 8.788 1.665 0.629 1.00 85.38 87 SER A CA 1
ATOM 630 C C . SER A 1 87 ? 10.224 1.885 1.095 1.00 85.38 87 SER A C 1
ATOM 632 O O . SER A 1 87 ? 11.076 1.003 0.941 1.00 85.38 87 SER A O 1
ATOM 634 N N . PHE A 1 88 ? 10.482 3.073 1.639 1.00 77.44 88 PHE A N 1
ATOM 635 C CA . PHE A 1 88 ? 11.761 3.460 2.224 1.00 77.44 88 PHE A CA 1
ATOM 636 C C . PHE A 1 88 ? 11.546 3.612 3.714 1.00 77.44 88 PHE A C 1
ATOM 638 O O . PHE A 1 88 ? 10.988 4.604 4.180 1.00 77.44 88 PHE A O 1
ATOM 645 N N . VAL A 1 89 ? 11.960 2.594 4.450 1.00 66.38 89 VAL A N 1
ATOM 646 C CA . VAL A 1 89 ? 12.035 2.664 5.901 1.00 66.38 89 VAL A CA 1
ATOM 647 C C . VAL A 1 89 ? 13.480 2.952 6.266 1.00 66.38 89 VAL A C 1
ATOM 649 O O . VAL A 1 89 ? 14.397 2.406 5.650 1.00 66.38 89 VAL A O 1
ATOM 652 N N . ASP A 1 90 ? 13.688 3.842 7.231 1.00 60.03 90 ASP A N 1
ATOM 653 C CA . ASP A 1 90 ? 15.010 3.977 7.829 1.00 60.03 90 ASP A CA 1
ATOM 654 C C . ASP A 1 90 ? 15.345 2.653 8.524 1.00 60.03 90 ASP A C 1
ATOM 656 O O . ASP A 1 90 ? 14.493 2.057 9.193 1.00 60.03 90 ASP A O 1
ATOM 660 N N . GLU A 1 91 ? 16.568 2.166 8.341 1.00 55.12 91 GLU A N 1
ATOM 661 C CA . GLU A 1 91 ? 17.023 1.006 9.088 1.00 55.12 91 GLU A CA 1
ATOM 662 C C . GLU A 1 91 ? 17.133 1.434 10.550 1.00 55.12 91 GLU A C 1
ATOM 664 O O . GLU A 1 91 ? 18.103 2.073 10.960 1.00 55.12 91 GLU A O 1
ATOM 669 N N . THR A 1 92 ? 16.151 1.078 11.377 1.00 48.34 92 THR A N 1
ATOM 670 C CA . THR A 1 92 ? 16.332 1.190 12.821 1.00 48.34 92 THR A CA 1
ATOM 671 C C . THR A 1 92 ? 17.488 0.274 13.202 1.00 48.34 92 THR A C 1
ATOM 673 O O . THR A 1 92 ? 17.350 -0.950 13.134 1.00 48.34 92 THR A O 1
ATOM 676 N N . LEU A 1 93 ? 18.631 0.862 13.569 1.00 36.19 93 LEU A N 1
ATOM 677 C CA . LEU A 1 93 ? 19.785 0.154 14.113 1.00 36.19 93 LEU A CA 1
ATOM 678 C C . LEU A 1 93 ? 19.315 -0.728 15.275 1.00 36.19 93 LEU A C 1
ATOM 680 O O . LEU A 1 93 ? 19.078 -0.242 16.380 1.00 36.19 93 LEU A O 1
ATOM 684 N N . ASN A 1 94 ? 19.177 -2.031 15.035 1.00 38.44 94 ASN A N 1
ATOM 685 C CA . ASN A 1 94 ? 19.171 -3.001 16.116 1.00 38.44 94 ASN A CA 1
ATOM 686 C C . ASN A 1 94 ? 20.636 -3.323 16.449 1.00 38.44 94 ASN A C 1
ATOM 688 O O . ASN A 1 94 ? 21.474 -3.481 15.562 1.00 38.44 94 ASN A O 1
ATOM 692 N N . GLU A 1 95 ? 20.981 -3.415 17.733 1.00 42.69 95 GLU A N 1
ATOM 693 C CA . GLU A 1 95 ? 22.355 -3.737 18.164 1.00 42.69 95 GLU A CA 1
ATOM 694 C C . GLU A 1 95 ? 22.822 -5.136 17.696 1.00 42.69 95 GLU A C 1
ATOM 696 O O . GLU A 1 95 ? 23.993 -5.492 17.831 1.00 42.69 95 GLU A O 1
ATOM 701 N N . SER A 1 96 ? 21.924 -5.942 17.120 1.00 45.56 96 SER A N 1
ATOM 702 C CA . SER A 1 96 ? 22.222 -7.249 16.535 1.00 45.56 96 SER A CA 1
ATOM 703 C C . SER A 1 96 ? 22.705 -7.197 15.078 1.00 45.56 96 SER A C 1
ATOM 705 O O . SER A 1 96 ? 23.334 -8.160 14.631 1.00 45.56 96 SER A O 1
ATOM 707 N N . CYS A 1 97 ? 22.506 -6.098 14.339 1.00 37.94 97 CYS A N 1
ATOM 708 C CA . CYS A 1 97 ? 23.045 -5.927 12.987 1.00 37.94 97 CYS A CA 1
ATOM 709 C C . CYS A 1 97 ? 24.492 -5.431 13.036 1.00 37.94 97 CYS A C 1
ATOM 711 O O . CYS A 1 97 ? 24.795 -4.247 12.898 1.00 37.94 97 CYS A O 1
ATOM 713 N N . ARG A 1 98 ? 25.427 -6.373 13.200 1.00 37.59 98 ARG A N 1
ATOM 714 C CA . ARG A 1 98 ? 26.847 -6.115 12.934 1.00 37.59 98 ARG A CA 1
ATOM 715 C C . ARG A 1 98 ? 27.044 -5.724 11.458 1.00 37.59 98 ARG A C 1
ATOM 717 O O . ARG A 1 98 ? 26.473 -6.386 10.586 1.00 37.59 98 ARG A O 1
ATOM 724 N N . PRO A 1 99 ? 27.919 -4.749 11.148 1.00 35.75 99 PRO A N 1
ATOM 725 C CA . PRO A 1 99 ? 28.322 -4.489 9.772 1.00 35.75 99 PRO A CA 1
ATOM 726 C C . PRO A 1 99 ? 28.986 -5.750 9.200 1.00 35.75 99 PRO A C 1
ATOM 728 O O . PRO A 1 99 ? 30.030 -6.182 9.687 1.00 35.75 99 PRO A O 1
ATOM 731 N N . GLY A 1 100 ? 28.341 -6.372 8.211 1.00 46.19 100 GLY A N 1
ATOM 732 C CA . GLY A 1 100 ? 28.782 -7.623 7.582 1.00 46.19 100 GLY A CA 1
ATOM 733 C C . GLY A 1 100 ? 27.697 -8.696 7.451 1.00 46.19 100 GLY A C 1
ATOM 734 O O . GLY A 1 100 ? 27.880 -9.641 6.687 1.00 46.19 100 GLY A O 1
ATOM 735 N N . ALA A 1 101 ? 26.558 -8.554 8.133 1.00 41.28 101 ALA A N 1
ATOM 736 C CA . ALA A 1 101 ? 25.394 -9.391 7.866 1.00 41.28 101 ALA A CA 1
ATOM 737 C C . ALA A 1 101 ? 24.637 -8.824 6.657 1.00 41.28 101 ALA A C 1
ATOM 739 O O . ALA A 1 101 ? 23.852 -7.889 6.789 1.00 41.28 101 ALA A O 1
ATOM 740 N N . ALA A 1 102 ? 24.898 -9.359 5.462 1.00 40.06 102 ALA A N 1
ATOM 741 C CA . ALA A 1 102 ? 24.017 -9.130 4.325 1.00 40.06 102 ALA A CA 1
ATOM 742 C C . ALA A 1 102 ? 22.609 -9.597 4.722 1.00 40.06 102 ALA A C 1
ATOM 744 O O . ALA A 1 102 ? 22.417 -10.786 4.994 1.00 40.06 102 ALA A O 1
ATOM 745 N N . LEU A 1 103 ? 21.637 -8.680 4.788 1.00 40.31 103 LEU A N 1
ATOM 746 C CA . LEU A 1 103 ? 20.244 -9.103 4.845 1.00 40.31 103 LEU A CA 1
ATOM 747 C C . LEU A 1 103 ? 19.981 -9.930 3.582 1.00 40.31 103 LEU A C 1
ATOM 749 O O . LEU A 1 103 ? 20.326 -9.478 2.484 1.00 40.31 103 LEU A O 1
ATOM 753 N N . PRO A 1 104 ? 19.402 -11.135 3.697 1.00 31.52 104 PRO A N 1
ATOM 754 C CA . PRO A 1 104 ? 18.942 -11.835 2.519 1.00 31.52 104 PRO A CA 1
ATOM 755 C C . PRO A 1 104 ? 17.915 -10.927 1.844 1.00 31.52 104 PRO A C 1
ATOM 757 O O . PRO A 1 104 ? 16.867 -10.632 2.416 1.00 31.52 104 PRO A O 1
ATOM 760 N N . THR A 1 105 ? 18.213 -10.472 0.627 1.00 37.25 105 THR A N 1
ATOM 761 C CA . THR A 1 105 ? 17.172 -10.010 -0.280 1.00 37.25 105 THR A CA 1
ATOM 762 C C . THR A 1 105 ? 16.321 -11.241 -0.542 1.00 37.25 105 THR A C 1
ATOM 764 O O . THR A 1 105 ? 16.667 -12.102 -1.350 1.00 37.25 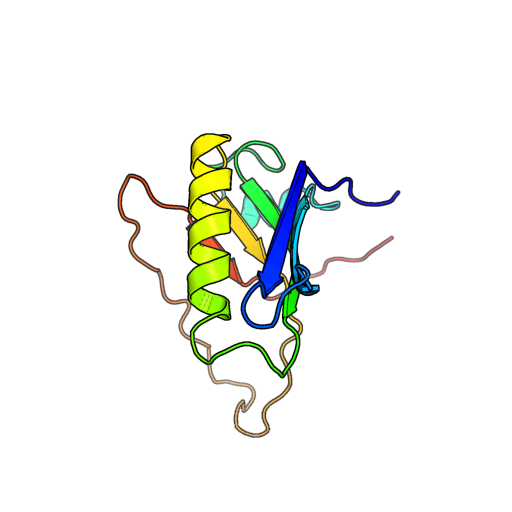105 THR A O 1
ATOM 767 N N . SER A 1 106 ? 15.247 -11.412 0.227 1.00 38.91 106 SER A N 1
ATOM 768 C CA . SER A 1 106 ? 14.251 -12.416 -0.095 1.00 38.91 106 SER A CA 1
ATOM 769 C C . SER A 1 106 ? 13.698 -12.018 -1.458 1.00 38.91 106 SER A C 1
ATOM 771 O O . SER A 1 106 ? 12.877 -11.115 -1.599 1.00 38.91 106 SER A O 1
ATOM 773 N N . GLY A 1 107 ? 14.220 -12.668 -2.498 1.00 38.81 107 GLY A N 1
ATOM 774 C CA . GLY A 1 107 ? 13.570 -12.758 -3.788 1.00 38.81 107 GLY A CA 1
ATOM 775 C C . GLY A 1 107 ? 12.244 -13.458 -3.551 1.00 38.81 107 GLY A C 1
ATOM 776 O O . GLY A 1 107 ? 12.158 -14.680 -3.631 1.00 38.81 107 GLY A O 1
ATOM 777 N N . GLY A 1 108 ? 11.231 -12.690 -3.158 1.00 33.31 108 GLY A N 1
ATOM 778 C CA . GLY A 1 108 ? 9.869 -13.169 -3.049 1.00 33.31 108 GLY A CA 1
ATOM 779 C C . GLY A 1 108 ? 9.404 -13.556 -4.443 1.00 33.31 108 GLY A C 1
ATOM 780 O O . GLY A 1 108 ? 9.231 -12.694 -5.305 1.00 33.31 108 GLY A O 1
ATOM 781 N N . ALA A 1 109 ? 9.246 -14.858 -4.672 1.00 34.72 109 ALA A N 1
ATOM 782 C CA . ALA A 1 109 ? 8.555 -15.369 -5.841 1.00 34.72 109 ALA A CA 1
ATOM 783 C C . ALA A 1 109 ? 7.150 -14.749 -5.903 1.00 34.72 109 ALA A C 1
ATOM 785 O O . ALA A 1 109 ? 6.435 -14.683 -4.903 1.00 34.72 109 ALA A O 1
ATOM 786 N N . THR A 1 110 ? 6.779 -14.267 -7.083 1.00 47.25 110 THR A N 1
ATOM 787 C CA . THR A 1 110 ? 5.512 -13.581 -7.339 1.00 47.25 110 THR A CA 1
ATOM 788 C C . THR A 1 110 ? 4.422 -14.599 -7.683 1.00 47.25 110 THR A C 1
ATOM 790 O O . THR A 1 110 ? 4.678 -15.491 -8.494 1.00 47.25 110 THR A O 1
ATOM 793 N N . PRO A 1 111 ? 3.186 -14.463 -7.176 1.00 44.94 111 PRO A N 1
ATOM 794 C CA . PRO A 1 111 ? 2.019 -14.939 -7.909 1.00 44.94 111 PRO A CA 1
ATOM 795 C C . PRO A 1 111 ? 1.827 -14.038 -9.139 1.00 44.94 111 PRO A C 1
ATOM 797 O O . PRO A 1 111 ? 1.932 -12.822 -9.012 1.00 44.94 111 PRO A O 1
ATOM 800 N N . ALA A 1 112 ? 1.523 -14.591 -10.315 1.00 49.59 112 ALA A N 1
ATOM 801 C CA . ALA A 1 112 ? 1.409 -13.835 -11.576 1.00 49.59 112 ALA A CA 1
ATOM 802 C C . ALA A 1 112 ? 0.472 -12.595 -11.518 1.00 49.59 112 ALA A C 1
ATOM 804 O O . ALA A 1 112 ? 0.641 -11.658 -12.301 1.00 49.59 112 ALA A O 1
ATOM 805 N N . ASP A 1 113 ? -0.438 -12.550 -10.536 1.00 59.44 113 ASP A N 1
ATOM 806 C CA . ASP A 1 113 ? -1.465 -11.517 -10.344 1.00 59.44 113 ASP A CA 1
ATOM 807 C C . ASP A 1 113 ? -1.251 -10.622 -9.101 1.00 59.44 113 ASP A C 1
ATOM 809 O O . ASP A 1 113 ? -2.111 -9.815 -8.765 1.00 59.44 113 ASP A O 1
ATOM 813 N N . GLY A 1 114 ? -0.119 -10.746 -8.397 1.00 67.06 114 GLY A N 1
ATOM 814 C CA . GLY A 1 114 ? 0.153 -9.997 -7.161 1.00 67.06 114 GLY A CA 1
ATOM 815 C C . GLY A 1 114 ? 0.808 -8.623 -7.362 1.00 67.06 114 GLY A C 1
ATOM 816 O O . GLY A 1 114 ? 1.262 -8.283 -8.461 1.00 67.06 114 GLY A O 1
ATOM 817 N N . ILE A 1 115 ? 0.883 -7.848 -6.270 1.00 78.12 115 ILE A N 1
ATOM 818 C CA . ILE A 1 115 ? 1.723 -6.645 -6.155 1.00 78.12 115 ILE A CA 1
ATOM 819 C C . ILE A 1 115 ? 3.132 -7.034 -5.700 1.00 78.12 115 ILE A C 1
ATOM 821 O O . ILE A 1 115 ? 3.314 -7.777 -4.734 1.00 78.12 115 ILE A O 1
ATOM 825 N N . HIS A 1 116 ? 4.139 -6.499 -6.385 1.00 79.38 116 HIS A N 1
ATOM 826 C CA . HIS A 1 116 ? 5.538 -6.616 -5.998 1.00 79.38 116 HIS A CA 1
ATOM 827 C C . HIS A 1 116 ? 5.883 -5.541 -4.969 1.00 79.38 116 HIS A C 1
ATOM 829 O O . HIS A 1 116 ? 5.863 -4.354 -5.286 1.00 79.38 116 HIS A O 1
ATOM 835 N N . VAL A 1 117 ? 6.246 -5.945 -3.752 1.00 77.00 117 VAL A N 1
ATOM 836 C CA . VAL A 1 117 ? 6.691 -5.017 -2.704 1.00 77.00 117 VAL A CA 1
ATOM 837 C C . VAL A 1 117 ? 8.207 -5.090 -2.567 1.00 77.00 117 VAL A C 1
ATOM 839 O O . VAL A 1 117 ? 8.762 -6.181 -2.426 1.00 77.00 117 VAL A O 1
ATOM 842 N N . ARG A 1 118 ? 8.890 -3.941 -2.585 1.00 78.19 118 ARG A N 1
ATOM 843 C CA . ARG A 1 118 ? 10.320 -3.855 -2.252 1.00 78.19 118 ARG A CA 1
ATOM 844 C C . ARG A 1 118 ? 10.591 -2.814 -1.172 1.00 78.19 118 ARG A C 1
ATOM 846 O O . ARG A 1 118 ? 10.182 -1.663 -1.289 1.00 78.19 118 ARG A O 1
ATOM 853 N N . CYS A 1 119 ? 11.350 -3.227 -0.163 1.00 65.81 119 CYS A N 1
ATOM 854 C CA . CYS A 1 119 ? 11.992 -2.329 0.787 1.00 65.81 119 CYS A CA 1
ATOM 855 C C . CYS A 1 119 ? 13.310 -1.845 0.173 1.00 65.81 119 CYS A C 1
ATOM 857 O O . CYS A 1 119 ? 14.154 -2.667 -0.189 1.00 65.81 119 CYS A O 1
ATOM 859 N N . GLY A 1 120 ? 13.472 -0.537 -0.009 1.00 60.81 120 GLY A N 1
ATOM 860 C CA . GLY A 1 120 ? 14.715 0.025 -0.532 1.00 60.81 120 GLY A CA 1
ATOM 861 C C . GLY A 1 120 ? 15.704 0.367 0.582 1.00 60.81 120 GLY A C 1
ATOM 862 O O . GLY A 1 120 ? 15.335 1.080 1.506 1.00 60.81 120 GLY A O 1
ATOM 863 N N . ASP A 1 121 ? 16.959 -0.081 0.461 1.00 57.06 121 ASP A N 1
ATOM 864 C CA . ASP A 1 121 ? 18.101 0.500 1.187 1.00 57.06 121 ASP A CA 1
ATOM 865 C C . ASP A 1 121 ? 18.616 1.702 0.371 1.00 57.06 121 ASP A C 1
ATOM 867 O O . ASP A 1 121 ? 18.930 1.575 -0.818 1.00 57.06 121 ASP A O 1
ATOM 871 N N . VAL A 1 122 ? 18.670 2.890 0.983 1.00 49.41 122 VAL A N 1
ATOM 872 C CA . VAL A 1 122 ? 19.122 4.132 0.328 1.00 49.41 122 VAL A CA 1
ATOM 873 C C . VAL A 1 122 ? 20.654 4.252 0.305 1.00 49.41 122 VAL A C 1
ATOM 875 O O . VAL A 1 122 ? 21.186 5.294 -0.090 1.00 49.41 122 VAL A O 1
ATOM 878 N N . ARG A 1 123 ? 21.411 3.208 0.679 1.00 44.94 123 ARG A N 1
ATOM 879 C CA . ARG A 1 123 ? 22.877 3.173 0.544 1.00 44.94 123 ARG A CA 1
ATOM 880 C C . ARG A 1 123 ? 23.314 3.085 -0.923 1.00 44.94 123 ARG A C 1
ATOM 882 O O . ARG A 1 123 ? 23.745 2.058 -1.435 1.00 44.94 123 ARG A O 1
ATOM 889 N N . GLY A 1 124 ? 23.219 4.226 -1.598 1.00 37.03 124 GLY A N 1
ATOM 890 C CA . GLY A 1 124 ? 23.643 4.442 -2.973 1.00 37.03 124 GLY A CA 1
ATOM 891 C C . GLY A 1 124 ? 23.387 5.878 -3.426 1.00 37.03 124 GLY A C 1
ATOM 892 O O . GLY A 1 124 ? 22.497 6.104 -4.237 1.00 37.03 124 GLY A O 1
ATOM 893 N N . ASP A 1 125 ? 24.167 6.819 -2.886 1.00 34.41 125 ASP A N 1
ATOM 894 C CA . ASP A 1 125 ? 24.513 8.131 -3.469 1.00 34.41 125 ASP A CA 1
ATOM 895 C C . ASP A 1 125 ? 23.355 8.938 -4.105 1.00 34.41 125 ASP A C 1
ATOM 897 O O . ASP A 1 125 ? 23.459 9.450 -5.221 1.00 34.41 125 ASP A O 1
ATOM 901 N N . VAL A 1 126 ? 22.236 9.100 -3.387 1.00 33.75 126 VAL A N 1
ATOM 902 C CA . VAL A 1 126 ? 21.258 10.151 -3.710 1.00 33.75 126 VAL A CA 1
ATOM 903 C C . VAL A 1 126 ? 21.740 11.446 -3.062 1.00 33.75 126 VAL A C 1
ATOM 905 O O . VAL A 1 126 ? 21.401 11.765 -1.925 1.00 33.75 126 VAL A O 1
ATOM 908 N N . ARG A 1 127 ? 22.558 12.218 -3.785 1.00 27.78 127 ARG A N 1
ATOM 909 C CA . ARG A 1 127 ? 22.775 13.626 -3.435 1.00 27.78 127 ARG A CA 1
ATOM 910 C C . ARG A 1 127 ? 21.503 14.400 -3.761 1.00 27.78 127 ARG A C 1
ATOM 912 O O . ARG A 1 127 ? 21.295 14.802 -4.905 1.00 27.78 127 ARG A O 1
ATOM 919 N N . CYS A 1 128 ? 20.660 14.604 -2.753 1.00 23.66 128 CYS A N 1
ATOM 920 C CA . CYS A 1 128 ? 19.635 15.640 -2.792 1.00 23.66 128 CYS A CA 1
ATOM 921 C C . CYS A 1 128 ? 20.332 16.980 -3.068 1.00 23.66 128 CYS A C 1
ATOM 923 O O . CYS A 1 128 ? 21.273 17.349 -2.362 1.00 23.66 128 CYS A O 1
ATOM 925 N N . ARG A 1 129 ? 19.923 17.647 -4.146 1.00 28.48 129 ARG A N 1
ATOM 926 C CA . ARG A 1 129 ? 20.416 18.965 -4.545 1.00 28.48 129 ARG A CA 1
ATOM 927 C C . ARG A 1 129 ? 19.511 20.049 -3.985 1.00 28.48 129 ARG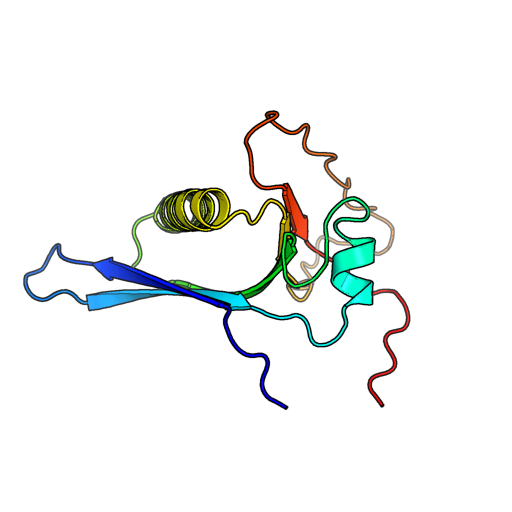 A C 1
ATOM 929 O O . ARG A 1 129 ? 18.286 19.797 -3.942 1.00 28.48 129 ARG A O 1
#

Sequence (129 aa):
MNAAAKETSGLFNVAQGEPRLSGVALFGLSVGRAVLERASPDLEANVAALECSCFVLLEECPGNAESWFLARCFDELLASGVRGVASFVDETLNESCRPGAALPTSGGATPADGIHVRCGDVRGDVRCR

Foldseek 3Di:
DDFDFPDKDFDWDCPPPDTDTFWIWTWTADPDQVQQCVLPVPARGRQQETEGEDTDGHPPDPDCCRVVRVVVVFVVCLVSNHQEYEYEDDPPDDVPDDPPPDDPPPPPDDDPSGHHYDYDDPPDDPPDD

Mean predicted aligned error: 10.65 Å

Radius of gyration: 16.26 Å; Cα contacts (8 Å, |Δi|>4): 174; chains: 1; bounding box: 49×36×36 Å

Nearest PDB structures (foldseek):
  6tgx-assembly2_B  TM=6.264E-01  e=3.327E-01  Arabidopsis thaliana
  2gan-assembly1_B  TM=6.016E-01  e=6.001E-01  Pyrococcus horikoshii OT3
  8ol4-assembly1_A  TM=5.289E-01  e=5.951E+00  Bdellovibrio bacteriovorus HD100
  8v8l-assembly2_B  TM=4.426E-01  e=6.354E+00  Panicum virgatum
  8bf3-assembly1_B  TM=3.643E-01  e=5.573E+00  uncultured bacterium

Secondary structure (DSSP, 8-state):
-PPPEEEEEEEEE-TTSS-EEEEEEEEE--S-HHHHHHH-TTS-BTTTEEEEEEEEE-TTS-TTHHHHHHHHHHHHHHHTT--EEEE-------TT--TT--------PPPTTSPEEEEPP--S-----

pLDDT: mean 74.72, std 22.16, range [23.66, 96.25]

Solvent-accessible surface area (backbone atoms 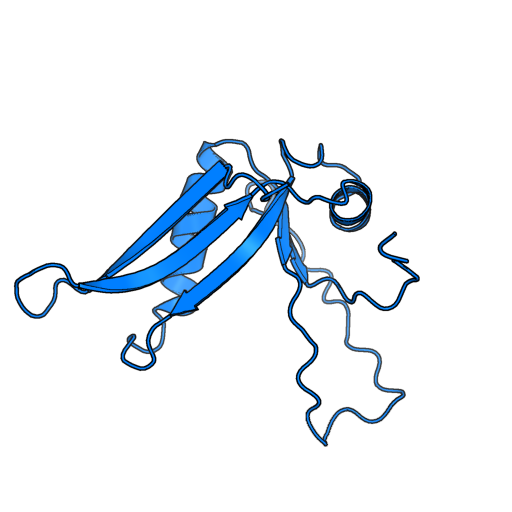only — not comparable to full-atom values): 8060 Å² total; per-residue (Å²): 130,83,66,58,66,78,44,79,49,72,43,63,47,55,89,84,62,73,74,38,84,40,29,42,40,33,32,18,42,54,92,53,51,68,58,44,34,68,73,37,72,94,37,53,52,65,63,26,22,33,27,45,81,43,77,50,68,46,88,88,54,60,93,62,48,64,65,54,49,51,52,52,52,49,55,53,38,48,74,72,57,30,41,34,38,38,32,74,64,81,82,76,84,51,95,80,70,55,96,83,68,77,74,79,79,75,78,72,81,75,60,99,84,54,70,47,76,40,79,49,80,78,91,68,86,76,77,83,127